Protein AF-A0A822V5M8-F1 (afdb_monomer_lite)

Sequence (61 aa):
MIRWTPINIASALQCELSWIEALEAGNEEVPAGLATWLETLAQAHEALPPPSTYRGKRSTF

Secondary struct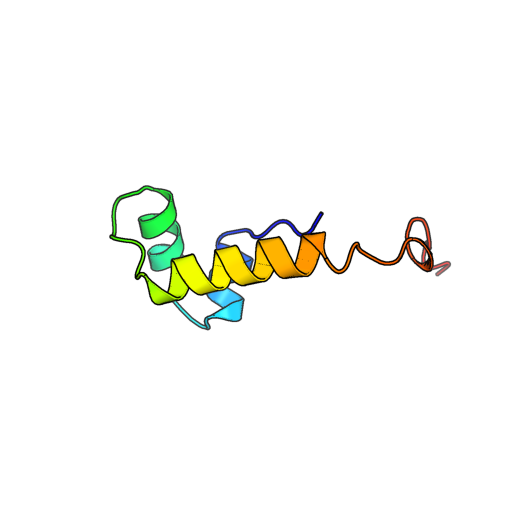ure (DSSP, 8-state):
-----HHHHHHHHT--HHHHHHHHTTSS---HHHHHHHHHHHHHHHHSPPPGGGTT-----

Structure (mmCIF, N/CA/C/O backbone):
data_AF-A0A822V5M8-F1
#
_entry.id   AF-A0A822V5M8-F1
#
loop_
_atom_site.group_PDB
_atom_site.id
_atom_site.type_symbol
_atom_site.label_atom_id
_atom_site.label_alt_id
_atom_site.label_comp_id
_atom_site.label_asym_id
_atom_site.label_entity_id
_atom_site.label_seq_id
_atom_site.pdbx_PDB_ins_code
_atom_site.Cartn_x
_atom_site.Cartn_y
_atom_site.Cartn_z
_atom_site.occupancy
_atom_site.B_iso_or_equiv
_atom_site.auth_seq_id
_atom_site.auth_comp_id
_atom_site.auth_asym_id
_atom_site.auth_atom_id
_atom_site.pdbx_PDB_model_num
ATOM 1 N N . MET A 1 1 ? 13.606 -5.453 -3.897 1.00 53.62 1 MET A N 1
ATOM 2 C CA . MET A 1 1 ? 12.389 -5.719 -3.111 1.00 53.62 1 MET A CA 1
ATOM 3 C C . MET A 1 1 ? 11.828 -4.364 -2.740 1.00 53.62 1 MET A C 1
ATOM 5 O O . MET A 1 1 ? 12.470 -3.657 -1.970 1.00 53.62 1 MET A O 1
ATOM 9 N N . ILE A 1 2 ? 10.744 -3.940 -3.384 1.00 62.31 2 ILE A N 1
ATOM 10 C CA . ILE A 1 2 ? 10.057 -2.708 -2.991 1.00 62.31 2 ILE A CA 1
ATOM 11 C C . ILE A 1 2 ? 9.395 -3.010 -1.646 1.00 62.31 2 ILE A C 1
ATOM 13 O O . ILE A 1 2 ? 8.563 -3.910 -1.566 1.00 62.31 2 ILE A O 1
ATOM 17 N N . ARG A 1 3 ? 9.818 -2.329 -0.576 1.00 64.00 3 ARG A N 1
ATOM 18 C CA . ARG A 1 3 ? 9.086 -2.378 0.691 1.00 64.00 3 ARG A CA 1
ATOM 19 C C . ARG A 1 3 ? 7.949 -1.373 0.601 1.00 64.00 3 ARG A C 1
ATOM 21 O O . ARG A 1 3 ? 8.174 -0.169 0.704 1.00 64.00 3 ARG A O 1
ATOM 28 N N . TRP A 1 4 ? 6.744 -1.880 0.387 1.00 75.50 4 TRP A N 1
ATOM 29 C CA . TRP A 1 4 ? 5.528 -1.109 0.593 1.00 75.50 4 TRP A CA 1
ATOM 30 C C . TRP A 1 4 ? 5.335 -0.947 2.097 1.00 75.50 4 TRP A C 1
ATOM 32 O O . TRP A 1 4 ? 4.883 -1.861 2.773 1.00 75.50 4 TRP A O 1
ATOM 42 N N . THR A 1 5 ? 5.799 0.180 2.633 1.00 83.06 5 THR A N 1
ATOM 43 C CA . THR A 1 5 ? 5.510 0.585 4.010 1.00 83.06 5 THR A CA 1
ATOM 44 C C . THR A 1 5 ? 4.192 1.362 4.043 1.00 83.06 5 THR A C 1
ATOM 46 O O . THR A 1 5 ? 3.847 1.988 3.033 1.00 83.06 5 THR A O 1
ATOM 49 N N . PRO A 1 6 ? 3.495 1.407 5.192 1.00 82.50 6 PRO A N 1
ATOM 50 C CA . PRO A 1 6 ? 2.297 2.230 5.379 1.00 82.50 6 PRO A CA 1
ATOM 51 C C . PRO A 1 6 ? 2.472 3.670 4.888 1.00 82.50 6 PRO A C 1
ATOM 53 O O . PRO A 1 6 ? 1.621 4.207 4.190 1.00 82.50 6 PRO A O 1
ATOM 56 N N . ILE A 1 7 ? 3.646 4.254 5.146 1.00 85.75 7 ILE A N 1
ATOM 57 C CA . ILE A 1 7 ? 4.027 5.610 4.725 1.00 85.75 7 ILE A CA 1
ATOM 58 C C . ILE A 1 7 ? 4.029 5.763 3.197 1.00 85.75 7 ILE A C 1
ATOM 60 O O . ILE A 1 7 ? 3.534 6.763 2.672 1.00 85.75 7 ILE A O 1
ATOM 64 N N . ASN A 1 8 ? 4.572 4.780 2.472 1.00 86.19 8 ASN A N 1
ATOM 65 C CA . ASN A 1 8 ? 4.606 4.816 1.010 1.00 86.19 8 ASN A CA 1
ATOM 66 C C . ASN A 1 8 ? 3.207 4.636 0.415 1.00 86.19 8 ASN A C 1
ATOM 68 O O . ASN A 1 8 ? 2.886 5.291 -0.573 1.00 86.19 8 ASN A O 1
ATOM 72 N N . ILE A 1 9 ? 2.376 3.780 1.015 1.00 85.75 9 ILE A N 1
ATOM 73 C CA . ILE A 1 9 ? 0.989 3.568 0.580 1.00 85.75 9 ILE A CA 1
ATOM 74 C C . ILE A 1 9 ? 0.165 4.839 0.823 1.00 85.75 9 ILE A C 1
ATOM 76 O O . ILE A 1 9 ? -0.477 5.329 -0.105 1.00 85.75 9 ILE A O 1
ATOM 80 N N . ALA A 1 10 ? 0.260 5.424 2.021 1.00 89.25 10 ALA A N 1
ATOM 81 C CA . ALA A 1 10 ? -0.400 6.681 2.366 1.00 89.25 10 ALA A CA 1
ATOM 82 C C . ALA A 1 10 ? 0.012 7.817 1.419 1.00 89.25 10 ALA A C 1
ATOM 84 O O . ALA A 1 10 ? -0.837 8.537 0.897 1.00 89.25 10 ALA A O 1
ATOM 85 N N . SER A 1 11 ? 1.310 7.923 1.109 1.00 88.75 11 SER A N 1
ATOM 86 C CA . SER A 1 11 ? 1.811 8.904 0.137 1.00 88.75 11 SER A CA 1
ATOM 87 C C . SER A 1 11 ? 1.309 8.650 -1.287 1.00 88.75 11 SER A C 1
ATOM 89 O O . SER A 1 11 ? 0.976 9.603 -1.987 1.00 88.75 11 SER A O 1
ATOM 91 N N . ALA A 1 12 ? 1.248 7.391 -1.735 1.00 87.44 12 ALA A N 1
ATOM 92 C CA . ALA A 1 12 ? 0.804 7.042 -3.086 1.00 87.44 12 ALA A CA 1
ATOM 93 C C . ALA A 1 12 ? -0.692 7.315 -3.302 1.00 87.44 12 ALA A C 1
ATOM 95 O O . ALA A 1 12 ? -1.087 7.763 -4.377 1.00 87.44 12 ALA A O 1
ATOM 96 N N . LEU A 1 13 ? -1.508 7.066 -2.278 1.00 86.00 13 LEU A N 1
ATOM 97 C CA . LEU A 1 13 ? -2.952 7.308 -2.295 1.00 86.00 13 LEU A CA 1
ATOM 98 C C . LEU A 1 13 ? -3.321 8.742 -1.894 1.00 86.00 13 LEU A C 1
ATOM 100 O O . LEU A 1 13 ? -4.482 9.120 -2.019 1.0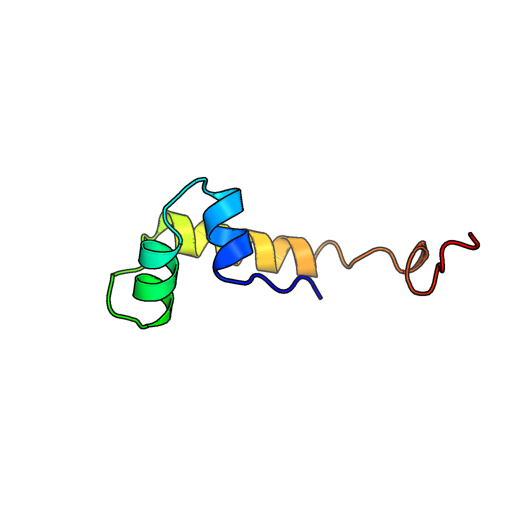0 86.00 13 LEU A O 1
ATOM 104 N N . GLN A 1 14 ? -2.347 9.522 -1.408 1.00 87.81 14 GLN A N 1
ATOM 105 C CA . GLN A 1 14 ? -2.554 10.833 -0.785 1.00 87.81 14 GLN A CA 1
ATOM 106 C C . GLN A 1 14 ? -3.634 10.796 0.308 1.00 87.81 14 GLN A C 1
ATOM 108 O O . GLN A 1 14 ? -4.499 11.668 0.379 1.00 87.81 14 GLN A O 1
ATOM 113 N N . CYS A 1 15 ? -3.585 9.765 1.151 1.00 87.25 15 CYS A N 1
ATOM 114 C CA . CYS A 1 15 ? -4.504 9.570 2.268 1.00 87.25 15 CYS A CA 1
ATOM 115 C C . CYS A 1 15 ? -3.783 9.691 3.618 1.00 87.25 15 CYS A C 1
ATOM 117 O O . CYS A 1 15 ? -2.561 9.851 3.689 1.00 87.25 15 CYS A O 1
ATOM 119 N N . GLU A 1 16 ? -4.549 9.640 4.707 1.00 90.69 16 GLU A N 1
ATOM 120 C CA . GLU A 1 16 ? -3.990 9.726 6.053 1.00 90.69 16 GLU A CA 1
ATOM 121 C C . GLU A 1 16 ? -3.210 8.456 6.421 1.00 90.69 16 GLU A C 1
ATOM 123 O O . GLU A 1 16 ? -3.671 7.333 6.223 1.00 90.69 16 GLU A O 1
ATOM 128 N N . LEU A 1 17 ? -2.017 8.632 7.000 1.00 90.00 17 LEU A N 1
ATOM 129 C CA . LEU A 1 17 ? -1.185 7.517 7.464 1.00 90.00 17 LEU A CA 1
ATOM 130 C C . LEU A 1 17 ? -1.889 6.700 8.553 1.00 90.00 17 LEU A C 1
ATOM 132 O O . LEU A 1 17 ? -1.860 5.476 8.503 1.00 90.00 17 LEU A O 1
ATOM 136 N N . SER A 1 18 ? -2.569 7.378 9.478 1.00 89.94 18 SER A N 1
ATOM 137 C CA . SER A 1 18 ? -3.351 6.763 10.554 1.00 89.94 18 SER A CA 1
ATOM 138 C C . SER A 1 18 ? -4.434 5.819 10.029 1.00 89.94 18 SER A C 1
ATOM 140 O O . SER A 1 18 ? -4.707 4.794 10.647 1.00 89.94 18 SER A O 1
ATOM 142 N N . TRP A 1 19 ? -5.019 6.134 8.870 1.00 89.12 19 TRP A N 1
ATOM 143 C CA . TRP A 1 19 ? -5.989 5.278 8.195 1.00 89.12 19 TRP A CA 1
ATOM 144 C C . TRP A 1 19 ? -5.329 3.993 7.677 1.00 89.12 19 TRP A C 1
ATOM 146 O O . TRP A 1 19 ? -5.806 2.895 7.946 1.00 89.12 19 TRP A O 1
ATOM 156 N N . ILE A 1 20 ? -4.173 4.103 7.013 1.00 89.81 20 ILE A N 1
ATOM 157 C CA . ILE A 1 20 ? -3.409 2.929 6.556 1.00 89.81 20 ILE A CA 1
ATOM 158 C C . ILE A 1 20 ? -2.912 2.077 7.734 1.00 89.81 20 ILE A C 1
ATOM 160 O O . ILE A 1 20 ? -2.944 0.851 7.656 1.00 89.81 20 ILE A O 1
ATOM 164 N N . GLU A 1 21 ? -2.483 2.696 8.833 1.00 89.25 21 GLU A N 1
ATOM 165 C CA . GLU A 1 21 ? -2.090 1.976 10.050 1.00 89.25 21 GLU A CA 1
ATOM 166 C C . GLU A 1 21 ? -3.277 1.242 10.691 1.00 89.25 21 GLU A C 1
ATOM 168 O O . GLU A 1 21 ? -3.123 0.104 11.131 1.00 89.25 21 GLU A O 1
ATOM 173 N N . ALA A 1 22 ? -4.474 1.840 10.693 1.00 89.06 22 ALA A N 1
ATOM 174 C CA . ALA A 1 22 ? -5.693 1.177 11.157 1.00 89.06 22 ALA A CA 1
ATOM 175 C C . ALA A 1 22 ? -6.062 -0.035 10.284 1.00 89.06 22 ALA A C 1
ATOM 177 O O . ALA A 1 22 ? -6.451 -1.075 10.819 1.00 89.06 22 ALA A O 1
ATOM 178 N N . LEU A 1 23 ? -5.883 0.068 8.963 1.00 87.56 23 LEU A N 1
ATOM 179 C CA . LEU A 1 23 ? -6.053 -1.051 8.033 1.00 87.56 23 LEU A CA 1
ATOM 180 C C . LEU A 1 23 ? -5.047 -2.182 8.298 1.00 87.56 23 LEU A C 1
ATOM 182 O O . LEU A 1 23 ? -5.433 -3.349 8.326 1.00 87.56 23 LEU A O 1
ATOM 186 N N . GLU A 1 24 ? -3.770 -1.857 8.526 1.00 84.31 24 GLU A N 1
ATOM 187 C CA . GLU A 1 24 ? -2.731 -2.851 8.847 1.00 84.31 24 GLU A CA 1
ATOM 188 C C . GLU A 1 24 ? -2.996 -3.534 10.198 1.00 84.31 24 GLU A C 1
ATOM 190 O O . GLU A 1 24 ? -2.844 -4.750 10.327 1.00 84.31 24 GLU A O 1
ATOM 195 N N . ALA A 1 25 ? -3.456 -2.769 11.189 1.00 86.19 25 ALA A N 1
ATOM 196 C CA . ALA A 1 25 ? -3.833 -3.276 12.504 1.00 86.19 25 ALA A CA 1
ATOM 197 C C . ALA A 1 25 ? -5.121 -4.126 12.491 1.00 86.19 25 ALA A C 1
ATOM 199 O O . ALA A 1 25 ? -5.482 -4.692 13.524 1.00 86.19 25 ALA A O 1
ATOM 200 N N . GLY A 1 26 ? -5.826 -4.214 11.354 1.00 84.44 26 GLY A N 1
ATOM 201 C CA . GLY A 1 26 ? -7.118 -4.898 11.237 1.00 84.44 26 GLY A CA 1
ATOM 202 C C . GLY A 1 26 ? -8.257 -4.179 11.966 1.00 84.44 26 GLY A C 1
ATOM 203 O O . GLY A 1 26 ? -9.283 -4.785 12.267 1.00 84.44 26 GLY A O 1
ATOM 204 N N . ASN A 1 27 ? -8.062 -2.899 12.279 1.00 85.19 27 ASN A N 1
ATOM 205 C CA . ASN A 1 27 ? -9.020 -2.060 12.986 1.00 85.19 27 ASN A CA 1
ATOM 206 C C . ASN A 1 27 ? -10.038 -1.415 12.028 1.00 85.19 27 ASN A C 1
ATOM 208 O O . ASN A 1 27 ? -11.074 -0.928 12.473 1.00 85.19 27 ASN A O 1
ATOM 212 N N . GLU A 1 28 ? -9.743 -1.419 10.727 1.00 86.31 28 GLU A N 1
ATOM 213 C CA . GLU A 1 28 ? -10.614 -0.935 9.660 1.00 86.31 28 GLU A CA 1
ATOM 214 C C . GLU A 1 28 ? -10.636 -1.935 8.490 1.00 86.31 28 GLU A C 1
ATOM 216 O O . GLU A 1 28 ? -9.660 -2.647 8.239 1.00 86.31 28 GLU A O 1
ATOM 221 N N . GLU A 1 29 ? -11.765 -2.023 7.783 1.00 83.69 29 GLU A N 1
ATOM 222 C CA . GLU A 1 29 ? -11.906 -2.917 6.633 1.00 83.69 29 GLU A CA 1
ATOM 223 C C . GLU A 1 29 ? -11.113 -2.399 5.432 1.00 83.69 29 GLU A C 1
ATOM 225 O O . GLU A 1 29 ? -11.286 -1.263 4.989 1.00 83.69 29 GLU A O 1
ATOM 230 N N . VAL A 1 30 ? -10.274 -3.265 4.857 1.00 83.31 30 VAL A N 1
ATOM 231 C CA . VAL A 1 30 ? -9.525 -2.953 3.637 1.00 83.31 30 VAL A CA 1
ATOM 232 C C . VAL A 1 30 ? -10.500 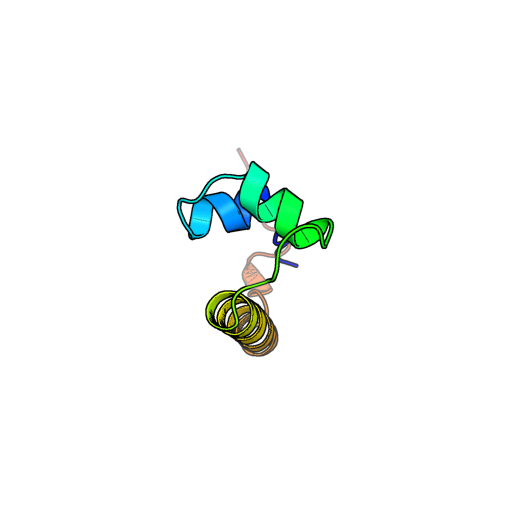-2.867 2.463 1.00 83.31 30 VAL A C 1
ATOM 234 O O . VAL A 1 30 ? -11.095 -3.881 2.090 1.00 83.31 30 VAL A O 1
ATOM 237 N N . PRO A 1 31 ? -10.660 -1.694 1.824 1.00 86.06 31 PRO A N 1
ATOM 238 C CA . PRO A 1 31 ? -11.567 -1.572 0.696 1.00 86.06 31 PRO A CA 1
ATOM 239 C C . PRO A 1 31 ? -11.089 -2.452 -0.464 1.00 86.06 31 PRO A C 1
ATOM 241 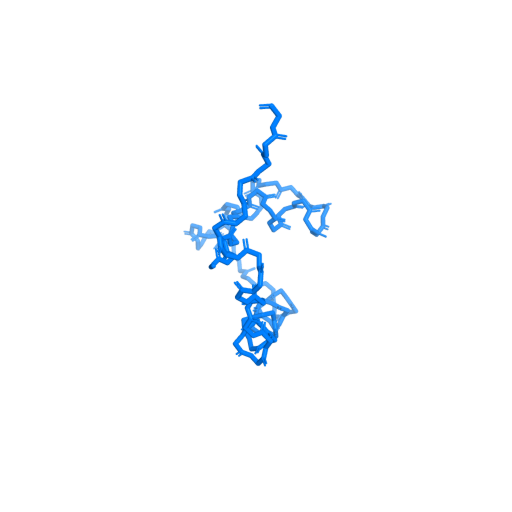O O . PRO A 1 31 ? -9.904 -2.472 -0.804 1.00 86.06 31 PRO A O 1
ATOM 244 N N . ALA A 1 32 ? -12.021 -3.147 -1.122 1.00 85.12 32 ALA A N 1
ATOM 245 C CA . ALA A 1 32 ? -11.706 -4.116 -2.178 1.00 85.12 32 ALA A CA 1
ATOM 246 C C . ALA A 1 32 ? -10.856 -3.523 -3.321 1.00 85.12 32 ALA A C 1
ATOM 248 O O . ALA A 1 32 ? -9.985 -4.201 -3.866 1.00 85.12 32 ALA A O 1
ATOM 249 N N . GLY A 1 33 ? -11.057 -2.241 -3.652 1.00 85.81 33 GLY A N 1
ATOM 250 C CA . GLY A 1 33 ? -10.237 -1.540 -4.644 1.00 85.81 33 GLY A CA 1
ATOM 251 C C . GLY A 1 33 ? -8.769 -1.395 -4.224 1.00 85.81 33 GLY A C 1
ATOM 252 O O . GLY A 1 33 ? -7.884 -1.555 -5.061 1.00 85.81 33 GLY A O 1
ATOM 253 N N . LEU A 1 34 ? -8.498 -1.169 -2.932 1.00 85.88 34 LEU A N 1
ATOM 254 C CA . LEU A 1 34 ? -7.136 -1.075 -2.400 1.00 85.88 34 LEU A CA 1
ATOM 255 C C . LEU A 1 34 ? -6.443 -2.440 -2.409 1.00 85.88 34 LEU A C 1
ATOM 257 O O . LEU A 1 34 ? -5.304 -2.542 -2.861 1.00 85.88 34 LEU A O 1
ATOM 261 N N . ALA A 1 35 ? -7.144 -3.488 -1.973 1.00 85.94 35 ALA A N 1
ATOM 262 C CA . ALA A 1 35 ? -6.637 -4.858 -2.028 1.00 85.94 35 ALA A CA 1
ATOM 263 C C . ALA A 1 35 ? -6.292 -5.272 -3.470 1.00 85.94 35 ALA A C 1
ATOM 265 O O . ALA A 1 35 ? -5.185 -5.736 -3.734 1.00 85.94 35 ALA A O 1
ATOM 266 N N . THR A 1 36 ? -7.199 -5.006 -4.418 1.00 89.31 36 THR A N 1
ATOM 267 C CA . THR A 1 36 ? -6.989 -5.291 -5.849 1.00 89.31 36 THR A CA 1
ATOM 268 C C . THR A 1 36 ? -5.783 -4.529 -6.405 1.00 89.31 36 THR A C 1
ATOM 270 O O . THR A 1 36 ? -4.988 -5.079 -7.169 1.00 89.31 36 THR A O 1
ATOM 273 N N . TRP A 1 37 ? -5.615 -3.263 -6.015 1.00 88.75 37 TRP A N 1
ATOM 274 C CA . TRP A 1 37 ? -4.484 -2.444 -6.447 1.00 88.75 37 TRP A CA 1
ATOM 275 C C . TRP A 1 37 ? -3.145 -2.966 -5.907 1.00 88.75 37 TRP A C 1
ATOM 277 O O . TRP A 1 37 ? -2.192 -3.104 -6.678 1.00 88.75 37 TRP A O 1
ATOM 287 N N . LEU A 1 38 ? -3.078 -3.315 -4.617 1.00 84.94 38 LEU A N 1
ATOM 288 C CA . LEU A 1 38 ? -1.884 -3.904 -3.999 1.00 84.94 38 LEU A CA 1
ATOM 289 C C . LEU A 1 38 ? -1.514 -5.244 -4.644 1.00 84.94 38 LEU A C 1
ATOM 291 O O . LEU A 1 38 ? -0.341 -5.485 -4.938 1.00 84.94 38 LEU A O 1
ATOM 295 N N . GLU A 1 39 ? -2.504 -6.092 -4.912 1.00 88.12 39 GLU A N 1
ATOM 296 C CA . GLU A 1 39 ? -2.290 -7.383 -5.565 1.00 88.12 39 GLU A CA 1
ATOM 297 C C . GLU A 1 39 ? -1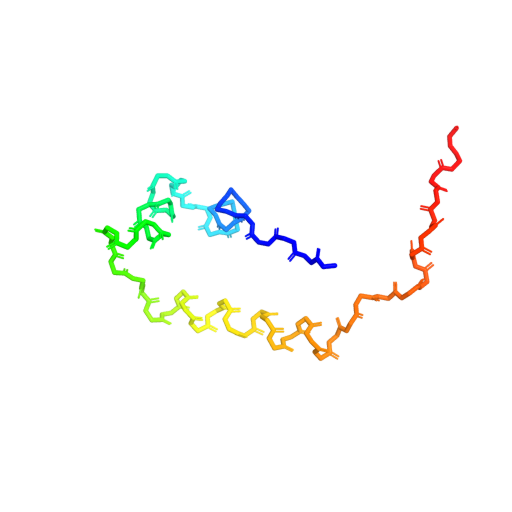.801 -7.212 -7.012 1.00 88.12 39 GLU A C 1
ATOM 299 O O . GLU A 1 39 ? -0.832 -7.854 -7.421 1.00 88.12 39 GLU A O 1
ATOM 304 N N . THR A 1 40 ? -2.382 -6.272 -7.763 1.00 88.94 40 THR A N 1
ATOM 305 C CA . THR A 1 40 ? -1.922 -5.927 -9.120 1.00 88.94 40 THR A CA 1
ATOM 306 C C . THR A 1 40 ? -0.472 -5.439 -9.110 1.00 88.94 40 THR A C 1
ATOM 308 O O . THR A 1 40 ? 0.319 -5.815 -9.975 1.00 88.94 40 THR A O 1
ATOM 311 N N . LEU A 1 41 ? -0.091 -4.626 -8.120 1.00 85.50 41 LEU A N 1
ATOM 312 C CA . LEU A 1 41 ? 1.286 -4.159 -7.948 1.00 85.50 41 LEU A CA 1
ATOM 313 C C . LEU A 1 41 ? 2.261 -5.297 -7.642 1.00 85.50 41 LEU A C 1
ATOM 315 O O . LEU A 1 41 ? 3.370 -5.307 -8.181 1.00 85.50 41 LEU A O 1
ATOM 319 N N . ALA A 1 42 ? 1.861 -6.244 -6.792 1.00 84.94 42 ALA A N 1
ATOM 320 C CA . ALA A 1 42 ? 2.661 -7.426 -6.490 1.00 84.94 42 ALA A CA 1
ATOM 321 C C . ALA A 1 42 ? 2.899 -8.260 -7.759 1.00 84.94 42 ALA A C 1
ATOM 323 O O . ALA A 1 42 ? 4.054 -8.514 -8.108 1.00 84.94 42 ALA A O 1
ATOM 324 N N . GLN A 1 43 ? 1.832 -8.563 -8.505 1.00 86.69 43 GLN A N 1
ATOM 325 C CA . GLN A 1 43 ? 1.906 -9.293 -9.774 1.00 86.69 43 GLN A CA 1
ATOM 326 C C . GLN A 1 43 ? 2.769 -8.559 -10.811 1.00 86.69 43 GLN A C 1
ATOM 328 O O . GLN A 1 43 ? 3.619 -9.166 -11.462 1.00 86.69 43 GLN A O 1
ATOM 333 N N . ALA A 1 44 ? 2.604 -7.240 -10.949 1.00 85.38 44 ALA A N 1
ATOM 334 C CA . ALA A 1 44 ? 3.399 -6.430 -11.868 1.00 85.38 44 ALA A CA 1
ATOM 335 C C . ALA A 1 44 ? 4.890 -6.423 -11.493 1.00 85.38 44 ALA A C 1
ATOM 337 O O . ALA A 1 44 ? 5.741 -6.503 -12.375 1.00 85.38 44 ALA A O 1
ATOM 338 N N . HIS A 1 45 ? 5.222 -6.355 -10.202 1.00 80.12 45 HIS A N 1
ATOM 339 C CA . HIS A 1 45 ? 6.608 -6.394 -9.729 1.00 80.12 45 HIS A CA 1
ATOM 340 C C . HIS A 1 45 ? 7.244 -7.788 -9.877 1.00 80.12 45 HIS A C 1
ATOM 342 O O . HIS A 1 45 ? 8.447 -7.879 -10.120 1.00 80.12 45 HIS A O 1
ATOM 348 N N . GLU A 1 46 ? 6.466 -8.868 -9.772 1.00 80.94 46 GLU A N 1
ATOM 349 C CA . GLU A 1 46 ? 6.936 -10.214 -10.127 1.00 80.94 46 GLU A CA 1
ATOM 350 C C . GLU A 1 46 ? 7.170 -10.363 -11.636 1.00 80.94 46 GLU A C 1
ATOM 352 O O . GLU A 1 46 ? 8.195 -10.910 -12.047 1.00 80.94 46 GLU A O 1
ATOM 357 N N . ALA A 1 47 ? 6.261 -9.840 -12.463 1.00 83.31 47 ALA A N 1
ATOM 358 C CA . ALA A 1 47 ? 6.370 -9.894 -13.921 1.00 83.31 47 ALA A CA 1
ATOM 359 C C . ALA A 1 47 ? 7.492 -8.996 -14.475 1.00 83.31 47 ALA A C 1
ATOM 361 O O . ALA A 1 47 ? 8.102 -9.313 -15.498 1.00 83.31 47 ALA A O 1
ATOM 362 N N . LEU A 1 48 ? 7.776 -7.880 -13.801 1.00 77.19 48 LEU A N 1
ATOM 363 C CA . LEU A 1 48 ? 8.837 -6.932 -14.135 1.00 77.19 48 LEU A CA 1
ATOM 364 C C . LEU A 1 48 ? 9.861 -6.898 -13.000 1.00 77.19 48 LEU A C 1
ATOM 366 O O . LEU A 1 48 ? 9.897 -5.938 -12.218 1.00 77.19 48 LEU A O 1
ATOM 370 N N . PRO A 1 49 ? 10.715 -7.934 -12.897 1.00 69.25 49 PRO A N 1
ATOM 371 C CA . PRO A 1 49 ? 11.742 -7.958 -11.878 1.00 69.25 49 PRO A CA 1
ATOM 372 C C . PRO A 1 49 ? 12.641 -6.724 -12.028 1.00 69.25 49 PRO A C 1
ATOM 374 O O . PRO A 1 49 ? 12.939 -6.293 -13.148 1.00 69.25 49 PRO A O 1
ATOM 377 N N . PRO A 1 50 ? 13.106 -6.145 -10.908 1.00 67.69 50 PRO A N 1
ATOM 378 C CA . PRO A 1 50 ? 13.919 -4.946 -10.951 1.00 67.69 50 PRO A CA 1
ATOM 379 C C . PRO A 1 50 ? 15.173 -5.195 -11.801 1.00 67.69 50 PRO A C 1
ATOM 381 O O . PRO A 1 50 ? 15.872 -6.191 -11.574 1.00 67.69 50 PRO A O 1
ATOM 384 N N . PRO A 1 51 ? 15.479 -4.303 -12.763 1.00 69.50 51 PRO A N 1
ATOM 385 C CA . PRO A 1 51 ? 16.598 -4.487 -13.670 1.00 69.50 51 PRO A CA 1
ATOM 386 C C . PRO A 1 51 ? 17.901 -4.656 -12.884 1.00 69.50 51 PRO A C 1
ATOM 388 O O . PRO A 1 51 ? 18.315 -3.798 -12.098 1.00 69.50 51 PRO A O 1
ATOM 391 N N . SER A 1 52 ? 18.565 -5.788 -13.105 1.00 63.78 52 SER A N 1
ATOM 392 C CA . SER A 1 52 ? 19.826 -6.145 -12.447 1.00 63.78 52 SER A CA 1
ATOM 393 C C . SER A 1 52 ? 20.975 -5.201 -12.813 1.00 63.78 52 SER A C 1
ATOM 395 O O . SER A 1 52 ? 21.947 -5.112 -12.068 1.00 63.78 52 SER A O 1
ATOM 397 N N . THR A 1 53 ? 20.839 -4.434 -13.899 1.00 67.38 53 THR A N 1
ATOM 398 C CA . THR A 1 53 ? 21.807 -3.440 -14.394 1.00 67.38 53 THR A CA 1
ATOM 399 C C . THR A 1 53 ? 22.100 -2.296 -13.420 1.00 67.38 53 THR A C 1
ATOM 401 O O . THR A 1 53 ? 23.144 -1.651 -13.537 1.00 67.38 53 THR A O 1
ATOM 404 N N . TYR A 1 54 ? 21.226 -2.049 -12.441 1.00 65.44 54 TYR A N 1
ATOM 405 C CA . TYR A 1 54 ? 21.437 -1.044 -11.391 1.00 65.44 54 TYR A CA 1
ATOM 406 C C . TYR A 1 54 ? 21.852 -1.656 -10.047 1.00 65.44 54 TYR A C 1
ATOM 408 O O . TYR A 1 54 ? 22.247 -0.936 -9.127 1.00 65.44 54 TYR A O 1
ATOM 416 N N . ARG A 1 55 ? 21.797 -2.988 -9.913 1.00 57.91 55 ARG A N 1
ATOM 417 C CA . ARG A 1 55 ? 22.144 -3.691 -8.677 1.00 57.91 55 ARG A CA 1
ATOM 418 C C . ARG A 1 55 ? 23.651 -3.569 -8.438 1.00 57.91 55 ARG A C 1
ATOM 420 O O . ARG A 1 55 ? 24.450 -4.176 -9.138 1.00 57.91 55 ARG A O 1
ATOM 427 N N . GLY A 1 56 ? 24.036 -2.768 -7.445 1.00 64.00 56 GLY A N 1
ATOM 428 C CA . GLY A 1 56 ? 25.441 -2.526 -7.097 1.00 64.00 56 GLY A CA 1
ATOM 429 C C . GLY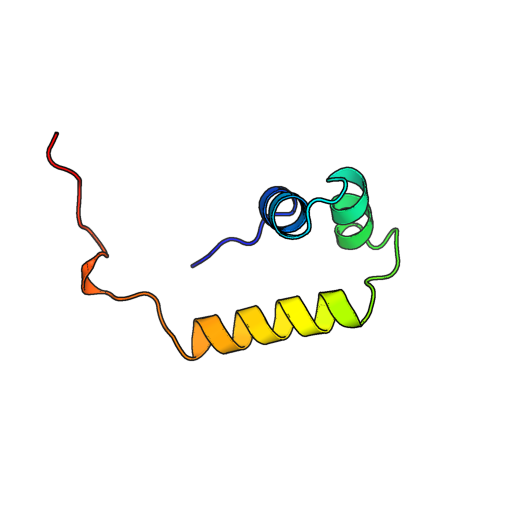 A 1 56 ? 26.073 -1.300 -7.761 1.00 64.00 56 GLY A C 1
ATOM 430 O O . GLY A 1 56 ? 27.253 -1.035 -7.510 1.00 64.00 56 GLY A O 1
ATOM 431 N N . LYS A 1 57 ? 25.315 -0.510 -8.541 1.00 60.06 57 LYS A N 1
ATOM 432 C CA . LYS A 1 57 ? 25.780 0.821 -8.947 1.00 60.06 57 LYS A CA 1
ATOM 433 C C . LYS A 1 57 ? 25.839 1.719 -7.714 1.00 60.06 57 LYS A C 1
ATOM 435 O O . LYS A 1 57 ? 24.817 2.135 -7.181 1.00 60.06 57 LYS A O 1
ATOM 440 N N . ARG A 1 58 ? 27.057 1.990 -7.254 1.00 60.66 58 ARG A N 1
ATOM 441 C CA . ARG A 1 58 ? 27.347 3.070 -6.312 1.00 60.66 58 ARG A CA 1
ATOM 442 C C . ARG A 1 58 ? 27.522 4.344 -7.119 1.00 60.66 58 ARG A C 1
ATOM 444 O O . ARG A 1 58 ? 28.244 4.337 -8.114 1.00 60.66 58 ARG A O 1
ATOM 451 N N . SER A 1 59 ? 26.865 5.415 -6.694 1.00 62.91 59 SER A N 1
ATOM 452 C CA . SER A 1 59 ? 27.250 6.748 -7.133 1.00 62.91 59 SER A CA 1
ATOM 453 C C . SER A 1 59 ? 28.659 6.999 -6.611 1.00 62.91 59 SER A C 1
ATOM 455 O O . SER A 1 59 ? 28.858 7.100 -5.403 1.00 62.91 59 SER A O 1
ATOM 457 N N . THR A 1 60 ? 29.635 7.025 -7.512 1.00 55.06 60 THR A N 1
ATOM 458 C CA . THR A 1 60 ? 30.934 7.628 -7.226 1.00 55.06 60 THR A CA 1
ATOM 459 C C . THR A 1 60 ? 30.701 9.134 -7.213 1.00 55.06 60 THR A C 1
ATOM 461 O O . THR A 1 60 ? 30.687 9.760 -8.272 1.00 55.06 60 THR A O 1
ATOM 464 N N . PHE A 1 61 ? 30.407 9.667 -6.030 1.00 53.44 61 PHE A N 1
ATOM 465 C CA . PHE A 1 61 ? 30.652 11.067 -5.699 1.00 53.44 61 PHE A CA 1
ATOM 466 C C . PHE A 1 61 ? 31.955 11.135 -4.910 1.00 53.44 61 PHE A C 1
ATOM 468 O O . PHE A 1 61 ? 32.167 10.224 -4.075 1.00 53.44 61 PHE A O 1
#

Organism: NCBI:txid1183423

Foldseek 3Di:
DDDPDLVNLCVVVVHDSVVSVCVVVVVDDDPPVNVVVVVVVVVVCVVVPDDCVCVPDDPPD

Radius of gyration: 15.05 Å; chains: 1; bounding box: 43×21×27 Å

pLDDT: mean 79.74, std 11.05, range [53.44, 90.69]